Protein AF-A0A954IQC7-F1 (afdb_monomer_lite)

Radius of gyration: 11.52 Å; chains: 1; bounding box: 22×23×30 Å

pLDDT: mean 80.52, std 12.06, range [45.03, 93.25]

Sequence (61 aa):
KAGDHIIAARSLYGVTLKLIHRLEQQWNLRVSYVDACDCQAVAAAVTESTRLCLIETISNQ

Secondary structure (DSSP, 8-state):
-TT-EEEEETT--HHHHHHHHHHHHHHT-EEEEE-TT-HHHHHHT--TTEEEEE-------

Structure (mmCIF, N/CA/C/O backbone):
data_AF-A0A954IQC7-F1
#
_entry.id   AF-A0A954IQC7-F1
#
loop_
_atom_site.group_PDB
_atom_site.id
_atom_site.type_symbol
_atom_site.label_atom_id
_atom_site.label_alt_id
_atom_site.label_comp_id
_atom_site.label_asym_id
_atom_site.label_entity_id
_atom_site.label_seq_id
_atom_site.pdbx_PDB_ins_code
_atom_site.Cartn_x
_atom_site.Cartn_y
_atom_site.Cartn_z
_atom_site.occupancy
_atom_site.B_iso_or_equiv
_atom_site.auth_seq_id
_atom_site.auth_comp_id
_atom_site.auth_asym_id
_atom_site.auth_atom_id
_atom_site.pdbx_PDB_model_num
ATOM 1 N N . LYS A 1 1 ? -10.826 6.887 9.810 1.00 54.59 1 LYS A N 1
ATOM 2 C CA . LYS A 1 1 ? -10.896 6.465 11.230 1.00 54.59 1 LYS A CA 1
ATOM 3 C C . LYS A 1 1 ? -9.739 5.506 11.497 1.00 54.59 1 LYS A C 1
ATOM 5 O O . LYS A 1 1 ? -9.282 4.874 10.554 1.00 54.59 1 LYS A O 1
ATOM 10 N N . ALA A 1 2 ? -9.231 5.431 12.731 1.00 65.50 2 ALA A N 1
ATOM 11 C CA . ALA A 1 2 ? -8.167 4.482 13.072 1.00 65.50 2 ALA A CA 1
ATOM 12 C C . ALA A 1 2 ? -8.589 3.055 12.678 1.00 65.50 2 ALA A C 1
ATOM 14 O O . ALA A 1 2 ? -9.708 2.649 12.996 1.00 65.50 2 ALA A O 1
ATOM 15 N N . GLY A 1 3 ? -7.725 2.341 11.953 1.00 67.44 3 GLY A N 1
ATOM 16 C CA . GLY A 1 3 ? -8.025 1.015 11.395 1.00 67.44 3 GLY A CA 1
ATOM 17 C C . GLY A 1 3 ? -8.526 0.991 9.944 1.00 67.44 3 GLY A C 1
ATOM 18 O O . GLY A 1 3 ? -8.625 -0.096 9.373 1.00 67.44 3 GLY A O 1
ATOM 19 N N . ASP A 1 4 ? -8.788 2.147 9.326 1.00 82.38 4 ASP A N 1
ATOM 20 C CA . ASP A 1 4 ? -9.066 2.213 7.887 1.00 82.38 4 ASP A CA 1
ATOM 21 C C . ASP A 1 4 ? -7.812 1.831 7.078 1.00 82.38 4 ASP A C 1
ATOM 23 O O . ASP A 1 4 ? -6.674 2.119 7.471 1.00 82.38 4 ASP A O 1
ATOM 27 N N . HIS A 1 5 ? -8.034 1.167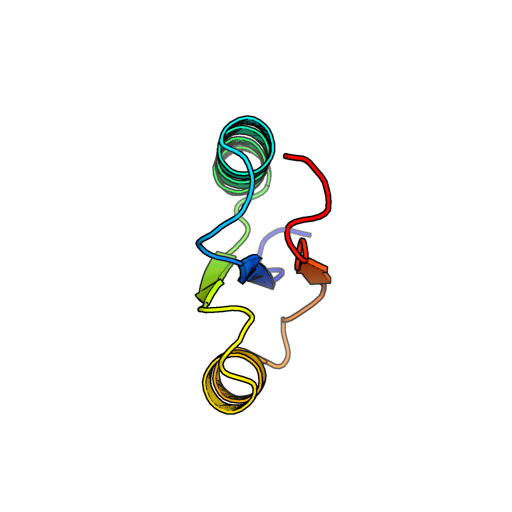 5.944 1.00 91.50 5 HIS A N 1
ATOM 28 C CA . HIS A 1 5 ? -6.990 0.691 5.045 1.00 91.50 5 HIS A CA 1
ATOM 29 C C . HIS A 1 5 ? -6.963 1.508 3.748 1.00 91.50 5 HIS A C 1
ATOM 31 O O . HIS A 1 5 ? -8.008 1.837 3.176 1.00 91.50 5 HIS A O 1
ATOM 37 N N . ILE A 1 6 ? -5.760 1.842 3.285 1.00 89.81 6 ILE A N 1
ATOM 38 C CA . ILE A 1 6 ? -5.522 2.575 2.041 1.00 89.81 6 ILE A CA 1
ATOM 39 C C . ILE A 1 6 ? -4.611 1.741 1.143 1.00 89.81 6 ILE A C 1
ATOM 41 O O . ILE A 1 6 ? -3.633 1.161 1.597 1.00 89.81 6 ILE A O 1
ATOM 45 N N . ILE A 1 7 ? -4.907 1.703 -0.149 1.00 90.56 7 ILE A N 1
ATOM 46 C CA . ILE A 1 7 ? -4.015 1.125 -1.156 1.00 90.56 7 ILE A CA 1
ATOM 47 C C . ILE A 1 7 ? -3.303 2.279 -1.854 1.00 90.56 7 ILE A C 1
ATOM 49 O O . ILE A 1 7 ? -3.958 3.229 -2.272 1.00 90.56 7 ILE A O 1
ATOM 53 N N . ALA A 1 8 ? -1.984 2.216 -1.979 1.00 88.81 8 ALA A N 1
ATOM 54 C CA . ALA A 1 8 ? -1.167 3.251 -2.596 1.00 88.81 8 ALA A CA 1
ATOM 55 C C . ALA A 1 8 ? -0.272 2.649 -3.683 1.00 88.81 8 ALA A C 1
ATOM 57 O O . ALA A 1 8 ? 0.296 1.572 -3.501 1.00 88.81 8 ALA A O 1
ATOM 58 N N . ALA A 1 9 ? -0.116 3.337 -4.811 1.00 86.31 9 ALA A N 1
ATOM 59 C CA . ALA A 1 9 ? 0.848 2.917 -5.820 1.00 86.31 9 ALA A CA 1
ATOM 60 C C . ALA A 1 9 ? 2.296 3.055 -5.300 1.00 86.31 9 ALA A C 1
ATOM 62 O O . ALA A 1 9 ? 2.637 3.981 -4.565 1.00 86.31 9 ALA A O 1
ATOM 63 N N . ARG A 1 10 ? 3.189 2.140 -5.684 1.00 76.81 10 ARG A N 1
ATOM 64 C CA . ARG A 1 10 ? 4.613 2.216 -5.302 1.00 76.81 10 ARG A CA 1
ATOM 65 C C . ARG A 1 10 ? 5.364 3.330 -6.039 1.00 76.81 10 ARG A C 1
ATOM 67 O O . ARG A 1 10 ? 6.339 3.859 -5.518 1.00 76.81 10 ARG A O 1
ATOM 74 N N . SER A 1 11 ? 4.898 3.686 -7.232 1.00 70.06 11 SER A N 1
ATOM 75 C CA . SER A 1 11 ? 5.478 4.710 -8.107 1.00 70.06 11 SER A CA 1
ATOM 76 C C . SER A 1 11 ? 4.984 6.132 -7.820 1.00 70.06 11 SER A C 1
ATOM 78 O O . SER A 1 11 ? 5.195 7.018 -8.645 1.00 70.06 11 SER A O 1
ATOM 80 N N . LEU A 1 12 ? 4.311 6.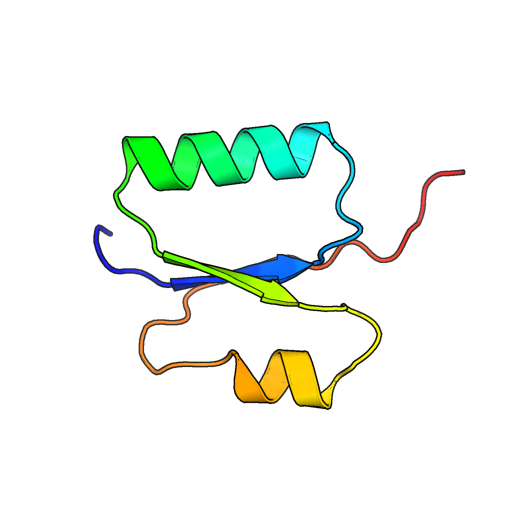362 -6.686 1.00 65.44 12 LEU A N 1
ATOM 81 C CA . LEU A 1 12 ? 3.849 7.696 -6.304 1.00 65.44 12 LEU A CA 1
ATOM 82 C C . LEU A 1 12 ? 5.031 8.657 -6.156 1.00 65.44 12 LEU A C 1
ATOM 84 O O . LEU A 1 12 ? 6.089 8.290 -5.633 1.00 65.44 12 LEU A O 1
ATOM 88 N N . TYR A 1 13 ? 4.837 9.907 -6.582 1.00 63.47 13 TYR A N 1
ATOM 89 C CA . TYR A 1 13 ? 5.859 10.942 -6.449 1.00 63.47 13 TYR A CA 1
ATOM 90 C C . TYR A 1 13 ? 6.281 11.075 -4.975 1.00 63.47 13 TYR A C 1
ATOM 92 O O . TYR A 1 13 ? 5.461 10.961 -4.060 1.00 63.47 13 TYR A O 1
ATOM 100 N N . GLY A 1 14 ? 7.567 11.327 -4.706 1.00 66.50 14 GLY A N 1
ATOM 101 C CA . GLY A 1 14 ? 8.132 11.226 -3.350 1.00 66.50 14 GLY A CA 1
ATOM 102 C C . GLY A 1 14 ? 7.457 12.108 -2.283 1.00 66.50 14 GLY A C 1
ATOM 103 O O . GLY A 1 14 ? 7.571 11.832 -1.089 1.00 66.50 14 GLY A O 1
ATOM 104 N N . VAL A 1 15 ? 6.728 13.152 -2.689 1.00 71.44 15 VAL A N 1
ATOM 105 C CA . VAL A 1 15 ? 5.915 13.992 -1.791 1.00 71.44 15 VAL A CA 1
ATOM 106 C C . VAL A 1 15 ? 4.640 13.269 -1.343 1.00 71.44 15 VAL A C 1
ATOM 108 O O . VAL A 1 15 ? 4.307 13.312 -0.159 1.00 71.44 15 VAL A O 1
ATOM 111 N N . THR A 1 16 ? 3.971 12.552 -2.246 1.00 76.44 16 THR A N 1
ATOM 112 C CA . THR A 1 16 ? 2.763 11.773 -1.953 1.00 76.44 16 THR A CA 1
ATOM 113 C C . THR A 1 16 ? 3.081 10.610 -1.007 1.00 76.44 16 THR A C 1
ATOM 115 O O . THR A 1 16 ? 2.362 10.403 -0.033 1.00 76.44 16 THR A O 1
ATOM 118 N N . LEU A 1 17 ? 4.222 9.929 -1.186 1.00 78.31 17 LEU A N 1
ATOM 119 C CA . LEU A 1 17 ? 4.694 8.905 -0.237 1.00 78.31 17 LEU A CA 1
ATOM 120 C C . LEU A 1 17 ? 4.952 9.476 1.165 1.00 78.31 17 LEU A C 1
ATOM 122 O O . LEU A 1 17 ? 4.525 8.894 2.162 1.00 78.31 17 LEU A O 1
ATOM 126 N N . LYS A 1 18 ? 5.604 10.643 1.260 1.00 81.81 18 LYS A N 1
ATOM 127 C CA . LYS A 1 18 ? 5.835 11.320 2.549 1.00 81.81 18 LYS A CA 1
ATOM 128 C C . LYS A 1 18 ? 4.528 11.725 3.226 1.00 81.81 18 LYS A C 1
ATOM 130 O O . LYS A 1 18 ? 4.422 11.623 4.448 1.00 81.81 18 LYS A O 1
ATOM 135 N N . LEU A 1 19 ? 3.545 12.179 2.449 1.00 82.12 19 LEU A N 1
ATOM 136 C CA . LEU A 1 19 ? 2.218 12.497 2.961 1.00 82.12 19 LEU A CA 1
ATOM 137 C C . LEU A 1 19 ? 1.544 11.240 3.517 1.00 82.12 19 LEU A C 1
ATOM 139 O O . LEU A 1 19 ? 1.149 11.249 4.676 1.00 82.12 19 LEU A O 1
ATOM 143 N N . ILE A 1 20 ? 1.472 10.157 2.741 1.00 83.31 20 ILE A N 1
ATOM 144 C CA . ILE A 1 20 ? 0.846 8.898 3.170 1.00 83.31 20 ILE A CA 1
ATOM 145 C C . ILE A 1 20 ? 1.505 8.366 4.441 1.00 83.31 20 ILE A C 1
ATOM 147 O O . ILE A 1 20 ? 0.802 8.048 5.395 1.00 83.31 20 ILE A O 1
ATOM 151 N N . HIS A 1 21 ? 2.836 8.364 4.508 1.00 83.56 21 HIS A N 1
ATOM 152 C CA . HIS A 1 21 ? 3.543 7.903 5.697 1.00 83.56 21 HIS A 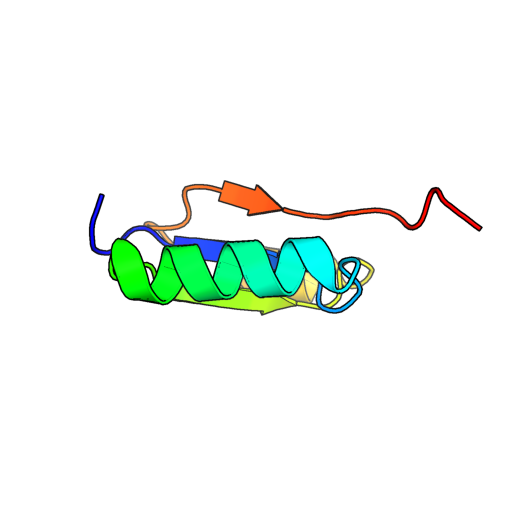CA 1
ATOM 153 C C . HIS A 1 21 ? 3.237 8.763 6.933 1.00 83.56 21 HIS A C 1
ATOM 155 O O . HIS A 1 21 ? 3.059 8.255 8.038 1.00 83.56 21 HIS A O 1
ATOM 161 N N . ARG A 1 22 ? 3.101 10.084 6.763 1.00 84.69 22 ARG A N 1
ATOM 162 C CA . ARG A 1 22 ? 2.660 10.968 7.850 1.00 84.69 22 ARG A CA 1
ATOM 163 C C . ARG A 1 22 ? 1.228 10.652 8.290 1.00 84.69 22 ARG A C 1
ATOM 165 O O . ARG A 1 22 ? 0.950 10.674 9.487 1.00 84.69 22 ARG A O 1
ATOM 172 N N . LEU A 1 23 ? 0.335 10.354 7.348 1.00 81.31 23 LEU A N 1
ATOM 173 C CA . LEU A 1 23 ? -1.057 9.995 7.633 1.00 81.31 23 LEU A CA 1
ATOM 174 C C . LEU A 1 23 ? -1.165 8.633 8.335 1.00 81.31 23 LEU A C 1
ATOM 176 O O . LEU A 1 23 ? -1.956 8.507 9.269 1.00 81.31 23 LEU A O 1
ATOM 180 N N . GLU A 1 24 ? -0.338 7.650 7.959 1.00 84.62 24 GLU A N 1
ATOM 181 C CA . GLU A 1 24 ? -0.200 6.375 8.681 1.00 84.62 24 GLU A CA 1
ATOM 182 C C . GLU A 1 24 ? 0.118 6.613 10.154 1.00 84.62 24 GLU A C 1
ATOM 184 O O . GLU A 1 24 ? -0.594 6.117 11.026 1.00 84.62 24 GLU A O 1
ATOM 189 N N . GLN A 1 25 ? 1.144 7.424 10.424 1.00 83.69 25 GLN A N 1
ATOM 190 C CA . GLN A 1 25 ? 1.612 7.705 11.781 1.00 83.69 25 GLN A CA 1
ATOM 191 C C . GLN A 1 25 ? 0.600 8.517 12.597 1.00 83.69 25 GLN A C 1
ATOM 193 O O . GLN A 1 25 ? 0.382 8.238 13.773 1.00 83.69 25 GLN A O 1
ATOM 198 N N . GLN A 1 26 ? -0.033 9.530 11.996 1.00 84.75 26 GLN A N 1
ATOM 199 C CA . GLN A 1 26 ? -0.944 10.419 12.723 1.00 84.75 26 GLN A CA 1
ATOM 200 C C . GLN A 1 26 ? -2.316 9.796 12.992 1.00 84.75 26 GLN A C 1
ATOM 202 O O . GLN A 1 26 ? -2.939 10.123 14.002 1.00 84.75 26 GLN A O 1
ATOM 207 N N . TRP A 1 27 ? -2.806 8.933 12.100 1.00 82.69 27 TRP A N 1
ATOM 208 C CA . TRP A 1 27 ? -4.171 8.397 12.170 1.00 82.69 27 TRP A CA 1
ATOM 209 C C . TRP A 1 27 ? -4.242 6.882 12.355 1.00 82.69 27 TRP A C 1
ATOM 211 O O . TRP A 1 27 ? -5.344 6.331 12.370 1.00 82.69 27 TRP A O 1
ATOM 221 N N . ASN A 1 28 ? -3.096 6.221 12.551 1.00 83.38 28 ASN A N 1
ATOM 222 C CA . ASN A 1 28 ? -2.985 4.778 12.760 1.00 83.38 28 ASN A CA 1
ATOM 223 C C . ASN A 1 28 ? -3.707 3.986 11.650 1.00 83.38 28 ASN A C 1
ATOM 225 O O . ASN A 1 28 ? -4.529 3.098 11.905 1.00 83.38 28 ASN A O 1
ATOM 229 N N . LEU A 1 29 ? -3.455 4.403 10.408 1.00 86.38 29 LEU A N 1
ATOM 230 C CA . LEU A 1 29 ? -3.998 3.798 9.192 1.00 86.38 29 LEU A CA 1
ATOM 231 C C . LEU A 1 29 ? -3.087 2.663 8.729 1.00 86.38 29 LEU A C 1
ATOM 233 O O . LEU A 1 29 ? -1.877 2.712 8.941 1.00 86.38 29 LEU A O 1
ATOM 237 N N . ARG A 1 30 ? -3.663 1.656 8.068 1.00 87.62 30 ARG A N 1
ATOM 238 C CA . ARG A 1 30 ? -2.875 0.642 7.354 1.00 87.62 30 ARG A CA 1
ATOM 239 C C . ARG A 1 30 ? -2.748 1.042 5.892 1.00 87.62 30 ARG A C 1
ATOM 241 O O . ARG A 1 30 ? -3.759 1.400 5.288 1.00 87.62 30 ARG A O 1
ATOM 248 N N . VAL A 1 31 ? -1.559 0.910 5.311 1.00 88.94 31 VAL A N 1
ATOM 249 C CA . VAL A 1 31 ? -1.363 1.117 3.871 1.00 88.94 31 VAL A CA 1
ATOM 250 C C . VAL A 1 31 ? -0.756 -0.115 3.216 1.00 88.94 31 VAL A C 1
ATOM 252 O O . VAL A 1 31 ? 0.216 -0.683 3.712 1.00 88.94 31 VAL A O 1
ATOM 255 N N . SER A 1 32 ? -1.317 -0.505 2.073 1.00 90.31 32 SER A N 1
ATOM 256 C CA . SER A 1 32 ? -0.727 -1.486 1.161 1.00 90.31 32 SER A CA 1
ATOM 257 C C . SER A 1 32 ? -0.140 -0.787 -0.057 1.00 90.31 32 SER A C 1
ATOM 259 O O . SER A 1 32 ? -0.850 -0.084 -0.773 1.00 90.31 32 SER A O 1
ATOM 261 N N . TYR A 1 33 ? 1.149 -1.010 -0.314 1.00 88.00 33 TYR A N 1
ATOM 262 C CA . TYR A 1 33 ? 1.848 -0.448 -1.469 1.00 88.00 33 TYR A CA 1
ATOM 263 C C . TYR A 1 33 ? 1.908 -1.461 -2.619 1.00 88.00 33 TYR A C 1
ATOM 265 O O . TYR A 1 33 ? 2.642 -2.452 -2.541 1.00 88.00 33 TYR A O 1
ATOM 273 N N . VAL A 1 34 ? 1.173 -1.199 -3.701 1.00 88.94 34 VAL A N 1
ATOM 274 C CA . VAL A 1 34 ? 1.032 -2.097 -4.864 1.00 88.94 34 VAL A CA 1
ATOM 275 C C . VAL A 1 34 ? 1.624 -1.483 -6.132 1.00 88.94 34 VAL A C 1
ATOM 277 O O . VAL A 1 34 ? 1.784 -0.265 -6.231 1.00 88.94 34 VAL A O 1
ATOM 280 N N . ASP A 1 35 ? 1.977 -2.319 -7.106 1.00 85.38 35 ASP A N 1
ATOM 281 C CA . ASP A 1 35 ? 2.219 -1.837 -8.466 1.00 85.38 35 ASP A CA 1
ATOM 282 C C . ASP A 1 35 ? 0.869 -1.456 -9.091 1.00 85.38 35 ASP A C 1
ATOM 284 O O . ASP A 1 35 ? -0.055 -2.265 -9.125 1.00 85.38 35 ASP A O 1
ATOM 288 N N . ALA A 1 36 ? 0.740 -0.213 -9.554 1.00 81.44 36 ALA A N 1
ATOM 289 C CA . ALA A 1 36 ? -0.487 0.280 -10.172 1.00 81.44 36 ALA A CA 1
ATOM 290 C C . ALA A 1 36 ? -0.782 -0.372 -11.531 1.00 81.44 36 ALA A C 1
ATOM 292 O O . ALA A 1 36 ? -1.937 -0.392 -11.956 1.00 81.44 36 ALA A O 1
ATOM 293 N N . CYS A 1 37 ? 0.243 -0.893 -12.209 1.00 84.50 37 CYS A N 1
ATOM 294 C CA . CYS A 1 37 ? 0.097 -1.591 -13.484 1.00 84.50 37 CYS A CA 1
ATOM 295 C C . CYS A 1 37 ? -0.370 -3.043 -13.308 1.00 84.50 37 CYS A C 1
ATOM 297 O O . CYS A 1 37 ? -0.811 -3.664 -14.274 1.00 84.50 37 CYS A O 1
ATOM 299 N N . ASP A 1 38 ? -0.304 -3.583 -12.089 1.00 88.00 38 ASP A N 1
ATOM 300 C CA . ASP A 1 38 ? -0.769 -4.928 -11.769 1.00 88.00 38 ASP A CA 1
ATOM 301 C C . ASP A 1 38 ? -2.176 -4.873 -11.158 1.00 88.00 38 ASP A C 1
ATOM 303 O O . ASP A 1 38 ? -2.376 -4.740 -9.947 1.00 88.00 38 ASP A O 1
ATOM 307 N N . CYS A 1 39 ? -3.188 -5.000 -12.020 1.00 87.94 39 CYS A N 1
ATOM 308 C C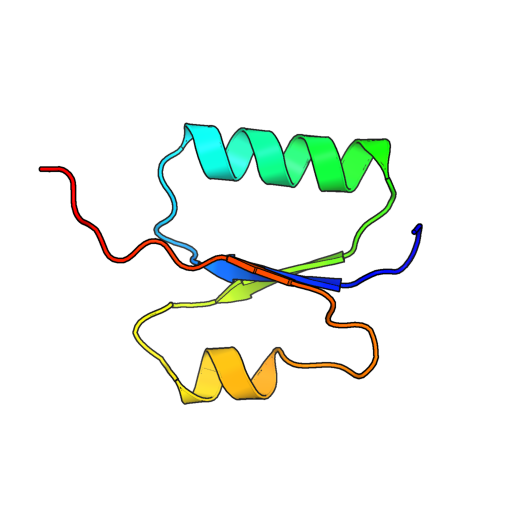A . CYS A 1 39 ? -4.584 -5.013 -11.590 1.00 87.94 39 CYS A CA 1
ATOM 309 C C . CYS A 1 39 ? -4.898 -6.155 -10.609 1.00 87.94 39 CYS A C 1
ATOM 311 O O . CYS A 1 39 ? -5.794 -6.001 -9.776 1.00 87.94 39 CYS A O 1
ATOM 313 N N . GLN A 1 40 ? -4.183 -7.285 -10.679 1.00 91.69 40 GLN A N 1
ATOM 314 C CA . GLN A 1 40 ? -4.383 -8.388 -9.739 1.00 91.69 40 GLN A CA 1
ATOM 315 C C . GLN A 1 40 ? -3.812 -8.044 -8.365 1.00 91.69 40 GLN A C 1
ATOM 317 O O . GLN A 1 40 ? -4.476 -8.300 -7.361 1.00 91.69 40 GLN A O 1
ATOM 322 N N . ALA A 1 41 ? -2.642 -7.405 -8.307 1.00 87.38 41 ALA A N 1
ATOM 323 C CA . ALA A 1 41 ? -2.073 -6.921 -7.052 1.00 87.38 41 ALA A CA 1
ATOM 324 C 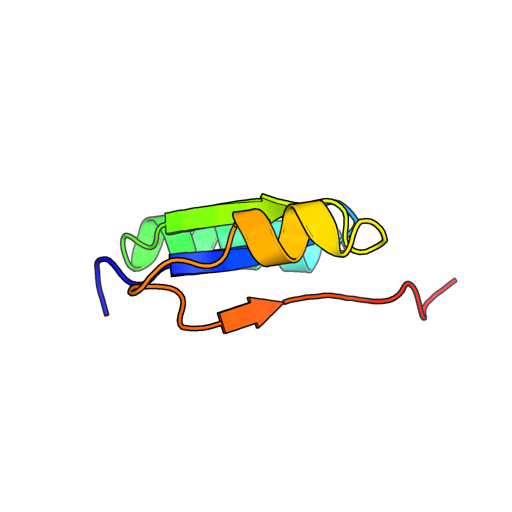C . ALA A 1 41 ? -2.981 -5.883 -6.375 1.00 87.38 41 ALA A C 1
ATOM 326 O O . ALA A 1 41 ? -3.186 -5.947 -5.162 1.00 87.38 41 ALA A O 1
ATOM 327 N N . VAL A 1 42 ? -3.574 -4.964 -7.148 1.00 89.00 42 VAL A N 1
ATOM 328 C CA . VAL A 1 42 ? -4.554 -3.998 -6.623 1.00 89.00 42 VAL A CA 1
ATOM 329 C C . VAL A 1 42 ? -5.780 -4.722 -6.067 1.00 89.00 42 VAL A C 1
ATOM 331 O O . VAL A 1 42 ? -6.183 -4.448 -4.938 1.00 89.00 42 VAL A O 1
ATOM 334 N N . ALA A 1 43 ? -6.352 -5.665 -6.822 1.00 90.62 43 ALA A N 1
ATOM 335 C CA . ALA A 1 43 ? -7.526 -6.421 -6.390 1.00 90.62 43 ALA A CA 1
ATOM 336 C C . ALA A 1 43 ? -7.254 -7.247 -5.121 1.00 90.62 43 ALA A C 1
ATOM 338 O O . ALA A 1 43 ? -8.070 -7.243 -4.202 1.00 90.62 43 ALA A O 1
ATOM 339 N N . ALA A 1 44 ? -6.090 -7.897 -5.034 1.00 93.25 44 ALA A N 1
ATOM 340 C CA . ALA A 1 44 ? -5.679 -8.685 -3.873 1.00 93.25 44 ALA A CA 1
ATOM 341 C C . ALA A 1 44 ? -5.433 -7.832 -2.617 1.00 93.25 44 ALA A C 1
ATOM 343 O O . ALA A 1 44 ? -5.537 -8.336 -1.500 1.00 93.25 44 ALA A O 1
ATOM 344 N N . ALA A 1 45 ? -5.121 -6.545 -2.784 1.00 91.62 45 ALA A N 1
ATOM 345 C CA . ALA A 1 45 ? -4.938 -5.612 -1.678 1.00 91.62 45 ALA A CA 1
ATOM 346 C C . ALA A 1 45 ? -6.261 -5.032 -1.143 1.00 91.62 45 ALA A C 1
ATOM 348 O O . ALA A 1 45 ? -6.259 -4.357 -0.113 1.00 91.62 45 ALA A O 1
ATOM 349 N N . VAL A 1 46 ? -7.401 -5.259 -1.805 1.00 92.12 46 VAL A N 1
ATOM 350 C CA . VAL A 1 46 ? -8.703 -4.802 -1.299 1.00 92.12 46 VAL A CA 1
ATOM 351 C C . VAL A 1 46 ? -9.133 -5.659 -0.108 1.00 92.12 46 VAL A C 1
ATOM 353 O O . VAL A 1 46 ? -9.230 -6.878 -0.194 1.00 92.12 46 VAL A O 1
ATOM 356 N N . THR A 1 47 ? -9.436 -5.005 1.010 1.00 90.44 47 THR A N 1
ATOM 357 C CA . THR A 1 47 ? -9.989 -5.608 2.224 1.00 90.44 47 THR A CA 1
ATOM 358 C C . THR A 1 47 ? -11.327 -4.952 2.559 1.00 90.44 47 THR A C 1
ATOM 360 O O . THR A 1 47 ? -11.658 -3.887 2.037 1.00 90.44 47 THR A O 1
ATOM 363 N N . GLU A 1 48 ? -12.088 -5.530 3.490 1.00 90.44 48 GLU A N 1
ATOM 364 C CA . GLU A 1 48 ? -13.331 -4.917 3.993 1.00 90.44 48 GLU A CA 1
ATOM 365 C C . GLU A 1 48 ? -13.105 -3.539 4.643 1.00 90.44 48 GLU A C 1
ATOM 367 O O . GLU A 1 48 ? -14.016 -2.715 4.710 1.00 90.44 48 GLU A O 1
ATOM 372 N N . SER A 1 49 ? -11.879 -3.267 5.102 1.00 90.38 49 SER A N 1
ATOM 373 C CA . SER A 1 49 ? -11.478 -1.978 5.664 1.00 90.38 49 SER A CA 1
ATOM 374 C C . SER A 1 49 ? -10.880 -1.015 4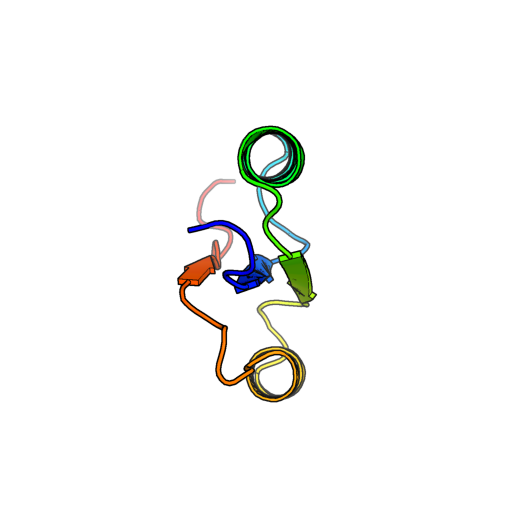.633 1.00 90.38 49 SER A C 1
ATOM 376 O O . SER A 1 49 ? -10.540 0.113 5.002 1.00 90.38 49 SER A O 1
ATOM 378 N N . THR A 1 50 ? -10.745 -1.412 3.359 1.00 91.19 50 THR A N 1
ATOM 379 C CA . THR A 1 50 ? -10.229 -0.531 2.305 1.00 91.19 50 THR A CA 1
ATOM 380 C C . THR A 1 50 ? -11.201 0.617 2.068 1.00 91.19 50 THR A C 1
ATOM 382 O O . THR A 1 50 ? -12.345 0.431 1.657 1.00 91.19 50 THR A O 1
ATOM 385 N N . ARG A 1 51 ? -10.732 1.838 2.321 1.00 88.94 51 ARG A N 1
ATOM 386 C CA . ARG A 1 51 ? -11.537 3.062 2.212 1.00 88.94 51 ARG A CA 1
ATOM 387 C C . ARG A 1 51 ? -11.060 3.986 1.100 1.00 88.94 51 ARG A C 1
ATOM 389 O O . ARG A 1 51 ? -11.813 4.867 0.699 1.00 88.94 51 ARG A O 1
ATOM 396 N N . LEU A 1 52 ? -9.838 3.782 0.606 1.00 86.75 52 LEU A N 1
ATOM 397 C CA . LEU A 1 52 ? -9.233 4.593 -0.444 1.00 86.75 52 LEU A CA 1
ATOM 398 C C . LEU A 1 52 ? -8.206 3.776 -1.242 1.00 86.75 52 LEU A C 1
ATOM 400 O O . LEU A 1 52 ? -7.440 3.008 -0.663 1.00 86.75 52 LEU A O 1
ATOM 404 N N . CYS A 1 53 ? -8.161 3.981 -2.557 1.00 86.19 53 CYS A N 1
ATOM 405 C CA . CYS A 1 53 ? -7.092 3.509 -3.434 1.00 86.19 53 CYS A CA 1
ATOM 406 C C . CYS A 1 53 ? -6.513 4.722 -4.172 1.00 86.19 53 CYS A C 1
ATOM 408 O O . CYS A 1 53 ? -7.251 5.434 -4.852 1.00 86.19 53 CYS A O 1
ATOM 410 N N . LEU A 1 54 ? -5.220 4.989 -3.985 1.00 84.12 54 LEU A N 1
ATOM 411 C CA . LEU A 1 54 ? -4.516 6.138 -4.535 1.00 84.12 54 LEU A CA 1
ATOM 412 C C . LEU A 1 54 ? -3.482 5.671 -5.562 1.00 84.12 54 LEU A C 1
ATOM 414 O O . LEU A 1 54 ? -2.447 5.094 -5.220 1.00 84.12 54 LEU A O 1
ATOM 418 N N . ILE A 1 55 ? -3.793 5.924 -6.829 1.00 79.50 55 ILE A N 1
ATOM 419 C CA . ILE A 1 55 ? -2.978 5.562 -7.985 1.00 79.50 55 ILE A CA 1
ATOM 420 C C . ILE A 1 55 ? -2.671 6.848 -8.750 1.00 79.50 55 ILE A C 1
ATOM 422 O O . ILE A 1 55 ? -3.589 7.552 -9.164 1.00 79.50 55 ILE A O 1
ATOM 426 N N . GLU A 1 56 ? -1.389 7.143 -8.953 1.00 70.00 56 GLU A N 1
ATOM 427 C CA . GLU A 1 56 ? -0.949 8.154 -9.916 1.00 70.00 56 GLU A CA 1
ATOM 428 C C . GLU A 1 56 ? -0.438 7.409 -11.153 1.00 70.00 56 GLU A C 1
ATOM 430 O O . GLU A 1 56 ? 0.594 6.738 -11.113 1.00 70.00 56 GLU A O 1
ATOM 435 N N . THR A 1 57 ? -1.160 7.504 -12.267 1.00 63.88 57 THR A N 1
ATOM 436 C CA . THR A 1 57 ? -0.587 7.228 -13.585 1.00 63.88 57 THR A CA 1
ATOM 437 C C . THR A 1 57 ? 0.384 8.359 -13.884 1.00 63.88 57 THR A C 1
ATOM 439 O O . THR A 1 57 ? -0.037 9.515 -13.925 1.00 63.88 57 THR A O 1
ATOM 442 N N . ILE A 1 58 ? 1.678 8.049 -14.036 1.00 57.09 58 ILE A N 1
ATOM 443 C CA . ILE A 1 58 ? 2.736 9.038 -14.301 1.00 57.09 58 ILE A CA 1
ATOM 444 C C . ILE A 1 58 ? 2.266 9.980 -15.419 1.00 57.09 58 ILE A C 1
ATOM 446 O O . ILE A 1 58 ? 2.244 9.606 -16.586 1.00 57.09 58 ILE A O 1
ATOM 450 N N . SER A 1 59 ? 1.845 11.187 -15.039 1.00 46.94 59 SER A N 1
ATOM 451 C CA . SER A 1 59 ? 1.391 12.237 -15.961 1.00 46.94 59 SER A CA 1
ATOM 452 C C . SER A 1 59 ? 2.285 13.468 -15.893 1.00 46.94 59 SER A C 1
ATOM 454 O O . SER A 1 59 ? 1.972 14.482 -16.503 1.00 46.94 59 SER A O 1
ATOM 456 N N . ASN A 1 60 ? 3.412 13.391 -15.183 1.00 45.03 60 ASN A N 1
ATOM 457 C CA . ASN A 1 60 ? 4.383 14.469 -15.174 1.00 45.03 60 ASN A CA 1
ATOM 458 C C . ASN A 1 60 ? 5.783 13.915 -15.432 1.00 45.03 60 ASN A C 1
ATOM 460 O O . ASN A 1 60 ? 6.391 13.315 -14.546 1.00 45.03 60 ASN A O 1
ATOM 464 N N . GLN A 1 61 ? 6.222 14.097 -16.679 1.00 46.34 61 GLN A N 1
ATOM 465 C CA . GLN A 1 61 ? 7.635 14.124 -17.060 1.00 46.34 61 GLN A CA 1
ATOM 466 C C . GLN A 1 61 ? 8.351 15.248 -16.303 1.00 46.34 61 GLN A C 1
ATOM 468 O O . GLN A 1 61 ? 7.712 16.306 -16.087 1.00 46.34 61 GLN A O 1
#

Foldseek 3Di:
DAAAEEEEEPPDDPVVVVVVVVCCVPRVYHYHYAHPVDPVRVVVRDDPRHDYYYDDPPPDD